Protein AF-A0A9R1D0L8-F1 (afdb_monomer_lite)

Secondary structure (DSSP, 8-state):
----EEEEE-TTS-EEEEEE--SSSPPPPHHHHHHHHHHHHHHHHHHHHHSPPPP-----TTS-S------S--EEEETTEEEE----GGG--------

Radius of gyration: 16.95 Å; chains: 1; bounding box: 47×38×38 Å

Structure (mmCIF, N/CA/C/O backbone):
data_AF-A0A9R1D0L8-F1
#
_entry.id   AF-A0A9R1D0L8-F1
#
loop_
_atom_site.group_PDB
_atom_site.id
_atom_site.type_symbol
_atom_site.label_atom_id
_atom_site.label_alt_id
_atom_site.label_comp_id
_atom_site.label_asym_id
_atom_site.label_entity_id
_atom_site.label_seq_id
_atom_site.pdbx_PDB_ins_code
_atom_site.Cartn_x
_atom_site.Cartn_y
_atom_site.Cartn_z
_atom_site.occupancy
_atom_site.B_iso_or_equiv
_atom_site.auth_seq_id
_atom_site.auth_comp_id
_atom_site.auth_asym_id
_atom_site.auth_atom_id
_atom_site.pdbx_PDB_model_num
ATOM 1 N N . MET A 1 1 ? -6.915 12.859 -13.896 1.00 62.53 1 MET A N 1
ATOM 2 C CA . MET A 1 1 ? -6.148 12.176 -12.832 1.00 62.53 1 MET A CA 1
ATOM 3 C C . MET A 1 1 ? -5.469 10.991 -13.485 1.00 62.53 1 MET A C 1
ATOM 5 O O . MET A 1 1 ? -6.174 10.190 -14.087 1.00 62.53 1 MET A O 1
ATOM 9 N N . THR A 1 2 ? -4.143 10.923 -13.458 1.00 84.19 2 THR A N 1
ATOM 10 C CA . THR A 1 2 ? -3.386 9.847 -14.115 1.00 84.19 2 THR A CA 1
ATOM 11 C C . THR A 1 2 ? -3.003 8.809 -13.069 1.00 84.19 2 THR A C 1
ATOM 13 O O . THR A 1 2 ? -2.537 9.168 -11.992 1.00 84.19 2 THR A O 1
ATOM 16 N N . ILE A 1 3 ? -3.230 7.526 -13.354 1.00 88.44 3 ILE A N 1
ATOM 17 C CA . ILE A 1 3 ? -2.793 6.437 -12.474 1.00 88.44 3 ILE A CA 1
ATOM 18 C C . ILE A 1 3 ? -1.372 6.058 -12.883 1.00 88.44 3 ILE A C 1
ATOM 20 O O . ILE A 1 3 ? -1.154 5.652 -14.020 1.00 88.44 3 ILE A O 1
ATOM 24 N N . HIS A 1 4 ? -0.417 6.181 -11.961 1.00 89.94 4 HIS A N 1
ATOM 25 C CA . HIS A 1 4 ? 0.983 5.832 -12.222 1.00 89.94 4 HIS A CA 1
ATOM 26 C C . HIS A 1 4 ? 1.309 4.382 -11.849 1.00 89.94 4 HIS A C 1
ATOM 28 O O . HIS A 1 4 ? 2.121 3.753 -12.521 1.00 89.94 4 HIS A O 1
ATOM 34 N N . ALA A 1 5 ? 0.653 3.826 -10.825 1.00 91.75 5 ALA A N 1
ATOM 35 C CA . ALA A 1 5 ? 0.844 2.446 -10.390 1.00 91.75 5 ALA A CA 1
ATOM 36 C C . ALA A 1 5 ? -0.420 1.865 -9.731 1.00 91.75 5 ALA A C 1
ATOM 38 O O . ALA A 1 5 ? -1.261 2.606 -9.223 1.00 91.75 5 ALA A O 1
ATOM 39 N N . LEU A 1 6 ? -0.536 0.533 -9.729 1.00 92.94 6 LEU A N 1
ATOM 40 C CA . LEU A 1 6 ? -1.527 -0.234 -8.971 1.00 92.94 6 LEU A CA 1
ATOM 41 C C . LEU A 1 6 ? -0.819 -1.291 -8.129 1.00 92.94 6 LEU A C 1
ATOM 43 O O . LEU A 1 6 ? -0.050 -2.098 -8.657 1.00 92.94 6 LEU A O 1
ATOM 47 N N . TRP A 1 7 ? -1.155 -1.326 -6.843 1.00 94.88 7 TRP A N 1
ATOM 48 C CA . TRP A 1 7 ? -0.690 -2.339 -5.904 1.00 94.88 7 TRP A CA 1
ATOM 49 C C . TRP A 1 7 ? -1.880 -3.060 -5.280 1.00 94.88 7 TRP A C 1
ATOM 51 O O . TRP A 1 7 ? -2.841 -2.421 -4.856 1.00 94.88 7 TRP A O 1
ATOM 61 N N . ILE A 1 8 ? -1.807 -4.388 -5.207 1.00 95.06 8 ILE A N 1
ATOM 62 C CA . ILE A 1 8 ? -2.751 -5.204 -4.438 1.00 95.06 8 ILE A CA 1
ATOM 63 C C . ILE A 1 8 ? -2.001 -5.731 -3.226 1.00 95.06 8 ILE A C 1
ATOM 65 O O . ILE A 1 8 ? -0.994 -6.427 -3.367 1.00 95.06 8 ILE A O 1
ATOM 69 N N . ILE A 1 9 ? -2.501 -5.390 -2.044 1.00 94.31 9 ILE A N 1
ATOM 70 C CA . ILE A 1 9 ? -1.924 -5.772 -0.758 1.00 94.31 9 ILE A CA 1
ATOM 71 C C . ILE A 1 9 ? -2.861 -6.795 -0.113 1.00 94.31 9 ILE A C 1
ATOM 73 O O . ILE A 1 9 ? -4.076 -6.607 -0.062 1.00 94.31 9 ILE A O 1
ATOM 77 N N . SER A 1 10 ? -2.296 -7.906 0.347 1.00 92.31 10 SER A N 1
ATOM 78 C CA . SER A 1 10 ? -3.013 -8.956 1.072 1.00 92.31 10 SER A CA 1
ATOM 79 C C . SER A 1 10 ? -3.492 -8.478 2.448 1.00 92.31 10 SER A C 1
ATOM 81 O O . SER A 1 10 ? -3.003 -7.490 2.997 1.00 92.31 10 SER A O 1
ATOM 83 N N . LYS A 1 11 ? -4.388 -9.252 3.074 1.00 87.06 11 LYS A N 1
ATOM 84 C CA . LYS A 1 11 ? -4.849 -9.008 4.453 1.00 87.06 11 LYS A CA 1
ATOM 85 C C . LYS A 1 11 ? -3.710 -8.965 5.485 1.00 87.06 11 LYS A C 1
ATOM 87 O O . LYS A 1 11 ? -3.844 -8.282 6.497 1.00 87.06 11 LYS A O 1
ATOM 92 N N . ALA A 1 12 ? -2.610 -9.677 5.236 1.00 89.69 12 ALA A N 1
ATOM 93 C CA . ALA A 1 12 ? -1.432 -9.701 6.104 1.00 89.69 12 ALA A CA 1
ATOM 94 C C . ALA A 1 12 ? -0.460 -8.527 5.860 1.00 89.69 12 ALA A C 1
ATOM 96 O O . ALA A 1 12 ? 0.604 -8.486 6.467 1.00 89.69 12 ALA A O 1
ATOM 97 N N . GLY A 1 13 ? -0.781 -7.601 4.947 1.00 89.69 13 GLY A N 1
ATOM 98 C CA . GLY A 1 13 ? 0.086 -6.469 4.603 1.00 89.69 13 GLY A CA 1
ATOM 99 C C . GLY A 1 13 ? 1.176 -6.781 3.572 1.00 89.69 13 GLY A C 1
ATOM 100 O O . GLY A 1 13 ? 1.952 -5.899 3.218 1.00 89.69 13 GLY A O 1
ATOM 101 N N . GLY A 1 14 ? 1.234 -8.010 3.050 1.00 93.19 14 GLY A N 1
ATOM 102 C CA . GLY A 1 14 ? 2.167 -8.391 1.984 1.00 93.19 14 GLY A CA 1
ATOM 103 C C . GLY A 1 14 ? 1.675 -7.985 0.593 1.00 93.19 14 GLY A C 1
ATOM 104 O O . GLY A 1 14 ? 0.478 -8.078 0.314 1.00 93.19 14 GLY A O 1
ATOM 105 N N . LEU A 1 15 ? 2.589 -7.581 -0.291 1.00 95.25 15 LEU A N 1
ATOM 106 C CA . LEU A 1 15 ? 2.301 -7.261 -1.693 1.00 95.25 15 LEU A CA 1
ATOM 107 C C . LEU A 1 15 ? 1.968 -8.535 -2.491 1.00 95.25 15 LEU A C 1
ATOM 109 O O . LEU A 1 15 ? 2.764 -9.468 -2.527 1.00 95.25 15 LEU A O 1
ATOM 113 N N . VAL A 1 16 ? 0.812 -8.555 -3.154 1.00 95.25 16 VAL A N 1
ATOM 114 C CA . VAL A 1 16 ? 0.343 -9.664 -4.011 1.00 95.25 16 VAL A CA 1
ATOM 115 C C . VAL A 1 16 ? 0.541 -9.346 -5.488 1.00 95.25 16 VAL A C 1
ATOM 117 O O . VAL A 1 16 ? 0.858 -10.222 -6.285 1.00 95.25 16 VAL A O 1
ATOM 120 N N . PHE A 1 17 ? 0.347 -8.083 -5.863 1.00 95.06 17 PHE A N 1
ATOM 121 C CA . PHE A 1 17 ? 0.458 -7.633 -7.244 1.00 95.06 17 PHE A CA 1
ATOM 122 C C . PHE A 1 17 ? 0.983 -6.205 -7.291 1.00 95.06 17 PHE A C 1
ATOM 124 O O . PHE A 1 17 ? 0.608 -5.373 -6.464 1.00 95.06 17 PHE A O 1
ATOM 131 N N . SER A 1 18 ? 1.807 -5.917 -8.294 1.00 93.94 18 SER A N 1
ATOM 132 C CA . SER A 1 18 ? 2.283 -4.576 -8.600 1.00 93.94 18 SER A CA 1
ATOM 133 C C . SER A 1 18 ? 2.335 -4.375 -10.105 1.00 93.94 18 SER A C 1
ATOM 135 O O . SER A 1 18 ? 2.805 -5.247 -10.836 1.00 93.94 18 SER A O 1
ATOM 137 N N . ARG A 1 19 ? 1.868 -3.216 -10.564 1.00 91.94 19 ARG A N 1
ATOM 138 C CA . ARG A 1 19 ? 1.979 -2.793 -11.958 1.00 91.94 19 ARG A CA 1
ATOM 139 C C . ARG A 1 19 ? 2.218 -1.295 -12.041 1.00 91.94 19 ARG A C 1
ATOM 141 O O . ARG A 1 19 ? 1.452 -0.529 -11.464 1.00 91.94 19 ARG A O 1
ATOM 148 N N . SER A 1 20 ? 3.243 -0.898 -12.791 1.00 91.12 20 SER A N 1
ATOM 149 C CA . SER A 1 20 ? 3.432 0.490 -13.220 1.00 91.12 20 SER A CA 1
ATOM 150 C C . SER A 1 20 ? 2.691 0.735 -14.537 1.00 91.12 20 SER A C 1
ATOM 152 O O . SER A 1 20 ? 2.625 -0.154 -15.388 1.00 91.12 20 SER A O 1
ATOM 154 N N . TYR A 1 21 ? 2.130 1.930 -14.695 1.00 89.56 21 TYR A N 1
ATOM 155 C CA . TYR A 1 21 ? 1.449 2.400 -15.910 1.00 89.56 21 TYR A CA 1
ATOM 156 C C . TYR A 1 21 ? 2.110 3.641 -16.511 1.00 89.56 21 TYR A C 1
ATOM 158 O O . TYR A 1 21 ? 1.626 4.179 -17.503 1.00 89.56 21 TYR A O 1
ATOM 166 N N . SER A 1 22 ? 3.181 4.130 -15.891 1.00 82.44 22 SER A N 1
ATOM 167 C CA . SER A 1 22 ? 3.838 5.365 -16.281 1.00 82.44 22 SER A CA 1
ATOM 168 C C . SER A 1 22 ? 5.343 5.168 -16.298 1.00 82.44 22 SER A C 1
ATOM 170 O O . SER A 1 22 ? 5.913 4.693 -15.317 1.00 82.44 22 SER A O 1
ATOM 172 N N . ASP A 1 23 ? 5.967 5.603 -17.389 1.00 77.19 23 ASP A N 1
ATOM 173 C CA . ASP A 1 23 ? 7.423 5.740 -17.496 1.00 77.19 23 ASP A CA 1
ATOM 174 C C . 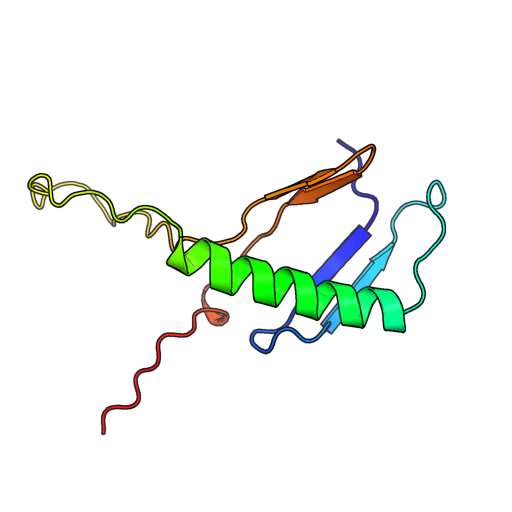ASP A 1 23 ? 7.895 7.136 -17.048 1.00 77.19 23 ASP A C 1
ATOM 176 O O . ASP A 1 23 ? 9.084 7.437 -17.082 1.00 77.19 23 ASP A O 1
ATOM 180 N N . ALA A 1 24 ? 6.966 8.009 -16.627 1.00 78.25 24 ALA A N 1
ATOM 181 C CA . ALA A 1 24 ? 7.288 9.358 -16.162 1.00 78.25 24 ALA A CA 1
ATOM 182 C C . ALA A 1 24 ? 7.977 9.355 -14.790 1.00 78.25 24 ALA A C 1
ATOM 184 O O . ALA A 1 24 ? 8.694 10.298 -14.465 1.00 78.25 24 ALA A O 1
ATOM 185 N N . LEU A 1 25 ? 7.749 8.310 -13.985 1.00 72.38 25 LEU A N 1
ATOM 186 C CA . LEU A 1 25 ? 8.423 8.098 -12.708 1.00 72.38 25 LEU A CA 1
ATOM 187 C C . LEU A 1 25 ? 9.325 6.860 -12.799 1.00 72.38 25 LEU A C 1
ATOM 189 O O . LEU A 1 25 ? 8.916 5.854 -13.385 1.00 72.38 25 LEU A O 1
ATOM 193 N N . PRO A 1 26 ? 10.519 6.888 -12.179 1.00 81.31 26 PRO A N 1
ATOM 194 C CA . PRO A 1 26 ? 11.357 5.704 -12.056 1.00 81.31 26 PRO A CA 1
ATOM 195 C C . PRO A 1 26 ? 10.591 4.555 -11.396 1.00 81.31 26 PRO A C 1
ATOM 197 O O . PRO A 1 26 ? 9.912 4.752 -10.385 1.00 81.31 26 PRO A O 1
ATOM 200 N N . GLN A 1 27 ? 10.725 3.342 -11.934 1.00 83.25 27 GLN A N 1
ATOM 201 C CA . GLN A 1 27 ? 10.150 2.174 -11.276 1.00 83.25 27 GLN A CA 1
ATOM 202 C C . GLN A 1 27 ? 10.860 1.915 -9.948 1.00 83.25 27 GLN A C 1
ATOM 204 O O . GLN A 1 27 ? 12.088 1.850 -9.878 1.00 83.25 27 GLN A O 1
ATOM 209 N N . LEU A 1 28 ? 10.072 1.742 -8.889 1.00 87.88 28 LEU A N 1
ATOM 210 C CA . LEU A 1 28 ? 10.602 1.369 -7.587 1.00 87.88 28 LEU A CA 1
ATOM 211 C C . LEU A 1 28 ? 11.056 -0.100 -7.614 1.00 87.88 28 LEU A C 1
ATOM 213 O O . LEU A 1 28 ? 10.323 -0.952 -8.128 1.00 87.88 28 LEU A O 1
ATOM 217 N N . PRO A 1 29 ? 12.210 -0.434 -7.007 1.00 92.62 29 PRO A N 1
ATOM 218 C CA . PRO A 1 29 ? 12.600 -1.820 -6.790 1.00 92.62 29 PRO A CA 1
ATOM 219 C C . PRO A 1 29 ? 11.518 -2.589 -6.028 1.00 92.62 29 PRO A C 1
ATOM 221 O O . PRO A 1 29 ? 10.883 -2.048 -5.120 1.00 92.62 29 PRO A O 1
ATOM 224 N N . VAL A 1 30 ? 11.349 -3.879 -6.334 1.00 92.69 30 VAL A N 1
ATOM 225 C CA . VAL A 1 30 ? 10.316 -4.720 -5.701 1.00 92.69 30 VAL A CA 1
ATOM 226 C C . VAL A 1 30 ? 10.401 -4.712 -4.170 1.00 92.69 30 VAL A C 1
ATOM 228 O O . VAL A 1 30 ? 9.375 -4.627 -3.502 1.00 92.69 30 VAL A O 1
ATOM 231 N N . ASN A 1 31 ? 11.614 -4.688 -3.610 1.00 95.44 31 ASN A N 1
ATOM 232 C CA . ASN A 1 31 ? 11.837 -4.605 -2.164 1.00 95.44 31 ASN A CA 1
ATOM 233 C C . ASN A 1 31 ? 11.287 -3.305 -1.564 1.00 95.44 31 ASN A C 1
ATOM 235 O O . ASN A 1 31 ? 10.729 -3.317 -0.472 1.00 95.44 31 ASN A O 1
ATOM 239 N N . THR A 1 32 ? 11.385 -2.188 -2.285 1.00 94.75 32 THR A N 1
ATOM 240 C CA . THR A 1 32 ? 10.820 -0.909 -1.848 1.00 94.75 32 THR A CA 1
ATOM 241 C C . THR A 1 32 ? 9.293 -0.957 -1.852 1.00 94.75 32 THR A C 1
ATOM 243 O O . THR A 1 32 ? 8.668 -0.471 -0.913 1.00 94.75 32 THR A O 1
ATOM 246 N N . ILE A 1 33 ? 8.680 -1.592 -2.859 1.00 94.56 33 ILE A N 1
ATOM 247 C CA . ILE A 1 33 ? 7.217 -1.752 -2.929 1.00 94.56 33 ILE A CA 1
ATOM 248 C C . ILE A 1 33 ? 6.720 -2.710 -1.832 1.00 94.56 33 ILE A C 1
ATOM 250 O O . ILE A 1 33 ? 5.679 -2.460 -1.230 1.00 94.56 33 ILE A O 1
ATOM 254 N N . LEU A 1 34 ? 7.476 -3.767 -1.517 1.00 95.31 34 LEU A N 1
ATOM 255 C CA . LEU A 1 34 ? 7.190 -4.666 -0.392 1.00 95.31 34 LEU A CA 1
ATOM 256 C C . LEU A 1 34 ? 7.189 -3.917 0.946 1.00 95.31 34 LEU A C 1
ATOM 258 O O . LEU A 1 34 ? 6.242 -4.044 1.721 1.00 95.31 34 LEU A O 1
ATOM 262 N N . THR A 1 35 ? 8.205 -3.088 1.191 1.00 96.50 35 THR A N 1
ATOM 263 C CA . THR A 1 35 ? 8.262 -2.231 2.384 1.00 96.50 35 THR A CA 1
ATOM 264 C C . THR A 1 35 ? 7.088 -1.253 2.419 1.00 96.50 35 THR A C 1
ATOM 266 O O . THR A 1 35 ? 6.438 -1.106 3.454 1.00 96.50 35 THR A O 1
ATOM 269 N N . LEU A 1 36 ? 6.763 -0.624 1.285 1.00 93.44 36 LEU A N 1
ATOM 270 C CA . LEU A 1 36 ? 5.637 0.303 1.186 1.00 93.44 36 LEU A CA 1
ATOM 271 C C . LEU A 1 36 ? 4.295 -0.378 1.488 1.00 93.44 36 LEU A C 1
ATOM 273 O O . LEU A 1 36 ? 3.464 0.208 2.176 1.00 93.44 36 LEU A O 1
ATOM 277 N N . ALA A 1 37 ? 4.093 -1.619 1.035 1.00 95.12 37 ALA A N 1
ATOM 278 C CA . ALA A 1 37 ? 2.890 -2.389 1.341 1.00 95.12 37 ALA A CA 1
ATOM 279 C C . ALA A 1 37 ? 2.708 -2.587 2.857 1.00 95.12 37 ALA A C 1
ATOM 281 O O . ALA A 1 37 ? 1.617 -2.350 3.382 1.00 95.12 37 ALA A O 1
ATOM 282 N N . GLY A 1 38 ? 3.790 -2.921 3.569 1.00 95.31 38 GLY A N 1
ATOM 283 C CA . GLY A 1 38 ? 3.786 -3.027 5.029 1.00 95.31 38 GLY A CA 1
ATOM 284 C C . GLY A 1 38 ? 3.506 -1.691 5.726 1.00 95.31 38 GLY A C 1
ATOM 285 O O . GLY A 1 38 ? 2.723 -1.641 6.674 1.00 95.31 38 GLY A O 1
ATOM 286 N N . ILE A 1 39 ? 4.079 -0.593 5.223 1.00 96.12 39 ILE A N 1
ATOM 287 C CA . ILE A 1 39 ? 3.830 0.759 5.747 1.00 96.12 39 ILE A CA 1
ATOM 288 C C . ILE A 1 39 ? 2.356 1.143 5.583 1.00 96.12 39 ILE A C 1
ATOM 290 O O . ILE A 1 39 ? 1.717 1.535 6.557 1.00 96.12 39 ILE A O 1
ATOM 294 N N . LEU A 1 40 ? 1.792 0.999 4.380 1.00 94.69 40 LEU A N 1
ATOM 295 C CA . LEU A 1 40 ? 0.388 1.325 4.113 1.00 94.69 40 LEU A CA 1
ATOM 296 C C . LEU A 1 40 ? -0.558 0.468 4.961 1.00 94.69 40 LEU A C 1
ATOM 298 O O . LEU A 1 40 ? -1.555 0.976 5.473 1.00 94.69 40 LEU A O 1
ATOM 302 N N . HIS A 1 41 ? -0.221 -0.806 5.173 1.00 93.25 41 HIS A N 1
ATOM 303 C CA . HIS A 1 41 ? -0.958 -1.683 6.077 1.00 93.25 41 HIS A CA 1
ATOM 304 C C . HIS A 1 41 ? -0.910 -1.192 7.534 1.00 93.25 41 HIS A C 1
ATOM 306 O O . HIS A 1 41 ? -1.947 -1.111 8.194 1.00 93.25 41 HIS A O 1
ATOM 312 N N . GLY A 1 42 ? 0.270 -0.801 8.026 1.00 94.12 42 GLY A N 1
ATOM 313 C CA . GLY A 1 42 ? 0.434 -0.231 9.365 1.00 94.12 42 GLY A CA 1
ATOM 314 C C . GLY A 1 42 ? -0.345 1.074 9.548 1.00 94.12 42 GLY A C 1
ATOM 315 O O . GLY A 1 42 ? -1.076 1.226 10.526 1.00 94.12 42 GLY A O 1
ATOM 316 N N . ILE A 1 43 ? -0.266 1.988 8.576 1.00 94.81 43 ILE A N 1
ATOM 317 C CA . ILE A 1 43 ? -1.032 3.244 8.581 1.00 94.81 43 ILE A CA 1
ATOM 318 C C . ILE A 1 43 ? -2.532 2.952 8.583 1.00 94.81 43 ILE A C 1
ATOM 320 O O . ILE A 1 43 ? -3.267 3.574 9.351 1.00 94.81 43 ILE A O 1
ATOM 324 N N . HIS A 1 44 ? -3.002 1.992 7.783 1.00 90.75 44 HIS A N 1
ATOM 325 C CA . HIS A 1 44 ? -4.403 1.579 7.791 1.00 90.75 44 HIS A CA 1
ATOM 326 C C . HIS A 1 44 ? -4.846 1.100 9.185 1.00 90.75 44 HIS A C 1
ATOM 328 O O . HIS A 1 44 ? -5.864 1.563 9.693 1.00 90.75 44 HIS A O 1
ATOM 334 N N . ALA A 1 45 ? -4.055 0.254 9.853 1.00 90.44 45 ALA A N 1
ATOM 335 C CA . ALA A 1 45 ? -4.366 -0.222 11.203 1.00 90.44 45 ALA A CA 1
ATOM 336 C C . ALA A 1 45 ? -4.389 0.907 12.254 1.00 90.44 45 ALA A C 1
ATOM 338 O O . ALA A 1 45 ? -5.237 0.907 13.148 1.00 90.44 45 ALA A O 1
ATOM 339 N N . ILE A 1 46 ? -3.477 1.879 12.151 1.00 92.75 46 ILE A N 1
ATOM 340 C CA . ILE A 1 46 ? -3.416 3.037 13.055 1.00 92.75 46 ILE A CA 1
ATOM 341 C C . ILE A 1 46 ? -4.620 3.957 12.829 1.00 92.75 46 ILE A C 1
ATOM 343 O O . ILE A 1 46 ? -5.343 4.281 13.768 1.00 92.75 46 ILE A O 1
ATOM 347 N N . THR A 1 47 ? -4.869 4.351 11.582 1.00 90.50 47 THR A N 1
ATOM 348 C CA . THR A 1 47 ? -5.974 5.253 11.216 1.00 90.50 47 THR A CA 1
ATOM 349 C C . THR A 1 47 ? -7.341 4.645 11.522 1.00 90.50 47 THR A C 1
ATOM 351 O O . THR A 1 47 ? -8.233 5.364 11.966 1.00 90.50 47 THR A O 1
ATOM 354 N N . ALA A 1 48 ? -7.493 3.321 11.418 1.00 86.19 48 ALA A N 1
ATOM 355 C CA . ALA A 1 48 ? -8.706 2.622 11.839 1.00 86.19 48 ALA A CA 1
ATOM 356 C C . ALA A 1 48 ? -8.993 2.779 13.341 1.00 86.19 48 ALA A C 1
ATOM 358 O O . ALA A 1 48 ? -10.153 2.860 13.736 1.00 86.19 48 ALA A O 1
ATOM 359 N N . ARG A 1 49 ? -7.948 2.867 14.177 1.00 86.38 49 ARG A N 1
ATOM 360 C CA . ARG A 1 49 ? -8.066 3.102 15.628 1.00 86.38 49 ARG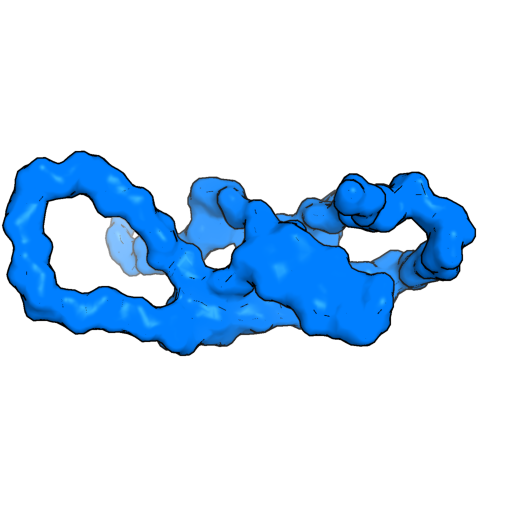 A CA 1
ATOM 361 C C . ARG A 1 49 ? -8.232 4.576 15.991 1.00 86.38 49 ARG A C 1
ATOM 363 O O . ARG A 1 49 ? -8.861 4.876 16.996 1.00 86.38 49 ARG A O 1
ATOM 370 N N . LEU A 1 50 ? -7.648 5.477 15.202 1.00 85.81 50 LEU A N 1
ATOM 371 C CA . LEU A 1 50 ? -7.751 6.927 15.402 1.00 85.81 50 LEU A CA 1
ATOM 372 C C . LEU A 1 50 ? -9.043 7.525 14.841 1.00 85.81 50 LEU A C 1
ATOM 374 O O . LEU A 1 50 ? -9.354 8.674 15.146 1.00 85.81 50 LEU A O 1
ATOM 378 N N . THR A 1 51 ? -9.776 6.778 14.011 1.00 81.50 51 THR A N 1
ATOM 379 C CA . THR A 1 51 ? -11.046 7.240 13.452 1.00 81.50 51 THR A CA 1
ATOM 380 C C . THR A 1 51 ? -11.991 7.579 14.607 1.00 81.50 51 THR A C 1
ATOM 382 O O . THR A 1 51 ? -12.278 6.692 15.418 1.00 81.50 51 THR A O 1
ATOM 385 N N . PRO A 1 52 ? -12.468 8.834 14.718 1.00 78.19 52 PRO A N 1
ATOM 386 C CA . PRO A 1 52 ? -13.378 9.215 15.785 1.00 78.19 52 PRO A CA 1
ATOM 387 C C . PRO A 1 52 ? -14.599 8.299 15.752 1.00 78.19 52 PRO A C 1
ATOM 389 O O . PRO A 1 52 ? -15.280 8.210 14.729 1.00 78.19 52 PRO A O 1
ATOM 392 N N . SER A 1 53 ? -14.880 7.610 16.860 1.00 67.94 53 SER A N 1
ATOM 393 C CA . SER A 1 53 ? -16.168 6.936 16.998 1.00 67.94 53 SER A CA 1
ATOM 394 C C . SER A 1 53 ? -17.244 8.007 16.847 1.00 67.94 53 SER A C 1
ATOM 396 O O . SER A 1 53 ? -17.119 9.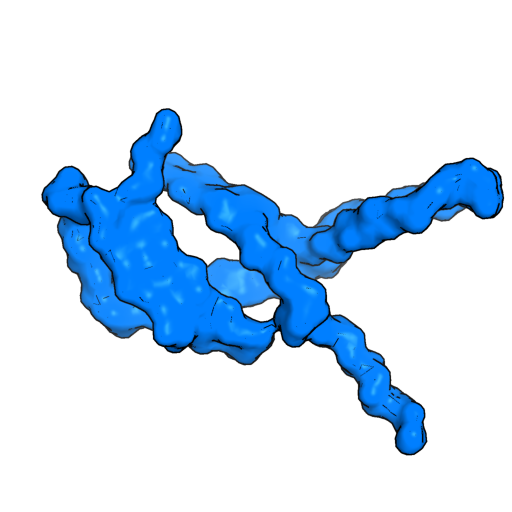048 17.505 1.00 67.94 53 SER A O 1
ATOM 398 N N . PRO A 1 54 ? -18.299 7.798 16.037 1.00 58.88 54 PRO A N 1
ATOM 399 C CA . PRO A 1 54 ? -19.459 8.661 16.140 1.00 58.88 54 PRO A CA 1
ATOM 400 C C . PRO A 1 54 ? -19.858 8.650 17.615 1.00 58.88 54 PRO A C 1
ATOM 402 O O . PRO A 1 54 ? -20.033 7.579 18.209 1.00 58.88 54 PRO A O 1
ATOM 405 N N . ALA A 1 55 ? -19.894 9.834 18.234 1.00 47.88 55 ALA A N 1
ATOM 406 C CA . ALA A 1 55 ? -20.500 9.975 19.543 1.00 47.88 55 ALA A CA 1
ATOM 407 C C . ALA A 1 55 ? -21.867 9.300 19.445 1.00 47.88 55 ALA A C 1
ATOM 409 O O . ALA A 1 55 ? -22.561 9.458 18.440 1.00 47.88 55 ALA A O 1
ATOM 410 N N . THR A 1 56 ? -22.225 8.501 20.439 1.00 47.19 56 THR A N 1
ATOM 411 C CA . THR A 1 56 ? -23.534 7.866 20.551 1.00 47.19 56 THR A CA 1
ATOM 412 C C . THR A 1 56 ? -24.614 8.940 20.724 1.00 47.19 56 THR A C 1
ATOM 414 O O . THR A 1 56 ? -25.195 9.087 21.792 1.00 47.19 56 THR A O 1
ATOM 417 N N . SER A 1 57 ? -24.882 9.740 19.696 1.00 43.00 57 SER A N 1
ATOM 418 C CA . SER A 1 57 ? -26.088 10.536 19.577 1.00 43.00 57 SER A CA 1
ATOM 419 C C . SER A 1 57 ? -27.138 9.622 18.964 1.00 43.00 57 SER A C 1
ATOM 421 O O . SER A 1 57 ? -27.261 9.523 17.751 1.00 43.00 57 SER A O 1
ATOM 423 N N . ASN A 1 58 ? -27.841 8.891 19.834 1.00 43.41 58 ASN A N 1
ATOM 424 C CA . ASN A 1 58 ? -29.177 8.339 19.600 1.00 43.41 58 ASN A CA 1
ATOM 425 C C . ASN A 1 58 ? -29.457 7.963 18.133 1.00 43.41 58 ASN A C 1
ATOM 427 O O . ASN A 1 58 ? -30.203 8.661 17.443 1.00 43.41 58 ASN A O 1
ATOM 431 N N . GLN A 1 59 ? -28.845 6.880 17.640 1.00 48.44 59 GLN A N 1
ATOM 432 C CA . GLN A 1 59 ? -29.209 6.348 16.330 1.00 48.44 59 GLN A CA 1
ATOM 433 C C . GLN A 1 59 ? -30.638 5.815 16.407 1.00 48.44 59 GLN A C 1
ATOM 435 O O . GLN A 1 59 ? -30.906 4.720 16.895 1.00 48.44 59 GLN A O 1
ATOM 440 N N . ASN A 1 60 ? -31.562 6.650 15.945 1.00 44.62 60 ASN A N 1
ATOM 441 C CA . ASN A 1 60 ? -32.917 6.279 15.600 1.00 44.62 60 ASN A CA 1
ATOM 442 C C . ASN A 1 60 ? -32.829 5.097 14.616 1.00 44.62 60 ASN A C 1
ATOM 444 O O . ASN A 1 60 ? -32.220 5.226 13.554 1.00 44.62 60 ASN A O 1
ATOM 448 N N . GLN A 1 61 ? -33.391 3.948 14.998 1.00 53.84 61 GLN A N 1
ATOM 449 C CA . GLN A 1 61 ? -33.275 2.618 14.370 1.00 53.84 61 GLN A CA 1
ATOM 450 C C . GLN A 1 61 ? -33.765 2.516 12.906 1.00 53.84 61 GLN A C 1
ATOM 452 O O . GLN A 1 61 ? -33.872 1.418 12.371 1.00 53.84 61 GLN A O 1
ATOM 457 N N . ASN A 1 62 ? -34.055 3.639 12.246 1.00 50.59 62 ASN A N 1
ATOM 458 C CA . ASN A 1 62 ? -34.751 3.701 10.963 1.00 50.59 62 ASN A CA 1
ATOM 459 C C . ASN A 1 62 ? -33.924 4.257 9.793 1.00 50.59 62 ASN A C 1
ATOM 461 O O . ASN A 1 62 ? -34.484 4.540 8.735 1.00 50.59 62 ASN A O 1
ATOM 465 N N . GLN A 1 63 ? -32.609 4.421 9.940 1.00 47.47 63 GLN A N 1
ATOM 466 C CA . GLN A 1 63 ? -31.743 4.697 8.792 1.00 47.47 63 GLN A CA 1
ATOM 467 C C . GLN A 1 63 ? -31.104 3.394 8.324 1.00 47.47 63 GLN A C 1
ATOM 469 O O . GLN A 1 63 ? -30.563 2.642 9.132 1.00 47.47 63 GLN A O 1
ATOM 474 N N . GLY A 1 64 ? -31.264 3.123 7.021 1.00 44.12 64 GLY A N 1
ATOM 475 C CA . GLY A 1 64 ? -30.830 1.914 6.318 1.00 44.12 64 GLY A CA 1
ATOM 476 C C . GLY A 1 64 ? -29.363 1.553 6.563 1.00 44.12 64 GLY A C 1
ATOM 477 O O . GLY A 1 64 ? -28.655 2.318 7.215 1.00 44.12 64 GLY A O 1
ATOM 478 N N . PRO A 1 65 ? -28.914 0.383 6.066 1.00 40.44 65 PRO A N 1
ATOM 479 C CA . PRO A 1 65 ? -27.717 -0.298 6.550 1.00 40.44 65 PRO A CA 1
ATOM 480 C C . PRO A 1 65 ? -26.599 0.717 6.693 1.00 40.44 65 PRO A C 1
ATOM 482 O O . PRO A 1 65 ? -26.185 1.299 5.689 1.00 40.44 65 PRO A O 1
ATOM 485 N N . ALA A 1 66 ? -26.203 0.980 7.945 1.00 49.78 66 ALA A N 1
ATOM 486 C CA . ALA A 1 66 ? -25.126 1.897 8.253 1.00 49.78 66 ALA A CA 1
ATOM 487 C C . ALA A 1 66 ? -24.004 1.546 7.287 1.00 49.78 66 ALA A C 1
ATOM 489 O O . ALA A 1 66 ? -23.501 0.419 7.323 1.00 49.78 66 ALA A O 1
ATOM 490 N N . SER A 1 67 ? -23.703 2.453 6.353 1.00 45.03 67 SER A N 1
ATOM 491 C CA . SER A 1 67 ? -22.533 2.314 5.505 1.00 45.03 67 SER A CA 1
ATOM 492 C C . SER A 1 67 ? -21.396 2.249 6.497 1.00 45.03 67 SER A C 1
ATOM 494 O O . SER A 1 67 ? -21.061 3.258 7.114 1.00 45.03 67 SER A O 1
ATOM 496 N N . GLY A 1 68 ? -20.957 1.026 6.786 1.00 46.50 68 GLY A N 1
ATOM 497 C CA . GLY A 1 68 ? -20.049 0.719 7.863 1.00 46.50 68 GLY A CA 1
ATOM 498 C C . GLY A 1 68 ? -18.715 1.303 7.478 1.00 46.50 68 GLY A C 1
ATOM 499 O O . GLY A 1 68 ? -17.886 0.569 6.936 1.00 46.50 68 GLY A O 1
ATOM 500 N N . SER A 1 69 ? -18.547 2.607 7.726 1.00 49.75 69 SER A N 1
ATOM 501 C CA . SER A 1 69 ? -17.301 3.349 7.633 1.00 49.75 69 SER A CA 1
ATOM 502 C C . SER A 1 69 ? -16.368 2.695 8.634 1.00 49.75 69 SER A C 1
ATOM 504 O O . SER A 1 69 ? -16.252 3.067 9.800 1.00 49.75 69 SER A O 1
ATOM 506 N N . THR A 1 70 ? -15.811 1.582 8.190 1.00 59.22 70 THR A N 1
ATOM 507 C CA . THR A 1 70 ? -14.784 0.842 8.880 1.00 59.22 70 THR A CA 1
ATOM 508 C C . THR A 1 70 ? -13.607 1.765 8.711 1.00 59.22 70 THR A C 1
ATOM 510 O O . THR A 1 70 ? -13.081 1.848 7.606 1.00 59.22 70 THR A O 1
ATOM 513 N N . GLY A 1 71 ? -13.323 2.566 9.735 1.00 73.38 71 GLY A N 1
ATOM 514 C CA . GLY A 1 71 ? -12.259 3.557 9.679 1.00 73.38 71 GLY A CA 1
ATOM 515 C C . GLY A 1 71 ? -10.957 2.964 9.143 1.00 73.38 71 GLY A C 1
ATOM 516 O O . GLY A 1 71 ? -10.751 1.748 9.150 1.00 73.38 71 GLY A O 1
ATOM 517 N N . GLY A 1 72 ? -10.058 3.822 8.687 1.00 86.12 72 GLY A N 1
ATOM 518 C CA . GLY A 1 72 ? -8.797 3.389 8.106 1.00 86.12 72 GLY A CA 1
ATOM 519 C C . GLY A 1 72 ? -8.325 4.316 7.002 1.00 86.12 72 GLY A C 1
ATOM 520 O O . GLY A 1 72 ? -8.923 5.351 6.724 1.00 86.12 72 GLY A O 1
ATOM 521 N N . LEU A 1 73 ? -7.223 3.925 6.372 1.00 90.00 73 LEU A N 1
ATOM 522 C CA . LEU A 1 73 ? -6.630 4.677 5.277 1.00 90.00 73 LEU A CA 1
ATOM 523 C C . LEU A 1 73 ? -7.477 4.538 4.003 1.00 90.00 73 LEU A C 1
ATOM 525 O O . LEU A 1 73 ? -7.590 3.435 3.471 1.00 90.00 73 LEU A O 1
ATOM 529 N N . GLU A 1 74 ? -8.012 5.655 3.505 1.00 91.12 74 GLU A N 1
ATOM 530 C CA . GLU A 1 74 ? -8.763 5.742 2.237 1.00 91.12 74 GLU A CA 1
ATOM 531 C C . GLU A 1 74 ? -7.989 6.491 1.143 1.00 91.12 74 GLU A C 1
ATOM 533 O O . GLU A 1 74 ? -8.125 6.210 -0.049 1.00 91.12 74 GLU A O 1
ATOM 538 N N . SER A 1 75 ? -7.140 7.438 1.534 1.00 93.00 75 SER A N 1
ATOM 539 C CA . SER A 1 75 ? -6.254 8.166 0.630 1.00 93.00 75 SER A CA 1
ATOM 540 C C . SER A 1 75 ? -5.069 8.755 1.380 1.00 93.00 75 SER A C 1
ATOM 542 O O . SER A 1 75 ? -5.147 8.997 2.583 1.00 93.00 75 SER A O 1
ATOM 544 N N . PHE A 1 76 ? -3.990 9.024 0.657 1.00 92.12 76 PHE A N 1
ATOM 545 C CA . PHE A 1 76 ? -2.845 9.778 1.154 1.00 92.12 76 PHE A CA 1
ATOM 546 C C . PHE A 1 76 ? -2.294 10.679 0.049 1.00 92.12 76 PHE A C 1
ATOM 548 O O . PHE A 1 76 ? -2.424 10.374 -1.139 1.00 92.12 76 PHE A O 1
ATOM 555 N N . GLU A 1 77 ? -1.665 11.775 0.451 1.00 93.25 77 GLU A N 1
ATOM 556 C CA . GLU A 1 77 ? -1.059 12.758 -0.439 1.00 93.25 77 GLU A CA 1
ATOM 557 C C . GLU A 1 77 ? 0.297 13.184 0.124 1.00 93.25 77 GLU A C 1
ATOM 559 O O . GLU A 1 77 ? 0.500 13.233 1.338 1.00 93.25 77 GLU A O 1
ATOM 564 N N . ALA A 1 78 ? 1.228 13.451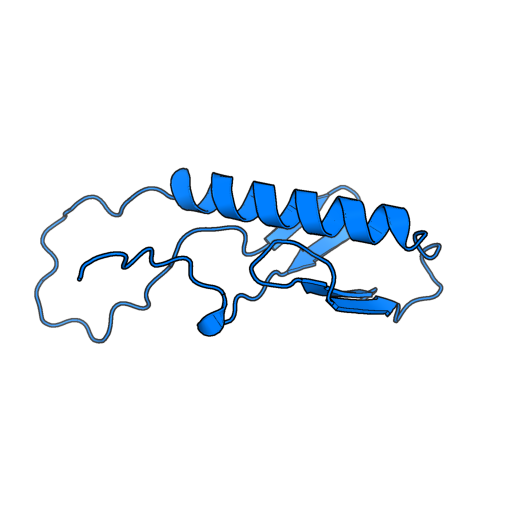 -0.777 1.00 86.88 78 ALA A N 1
ATOM 565 C CA . ALA A 1 78 ? 2.563 13.950 -0.517 1.00 86.88 78 ALA A CA 1
ATOM 566 C C . ALA A 1 78 ? 2.983 14.862 -1.680 1.00 86.88 78 ALA A C 1
ATOM 568 O O . ALA A 1 78 ? 2.263 15.013 -2.669 1.00 86.88 78 ALA A O 1
ATOM 569 N N . GLU A 1 79 ? 4.159 15.480 -1.579 1.00 88.94 79 GLU A N 1
ATOM 570 C CA . GLU A 1 79 ? 4.634 16.398 -2.614 1.00 88.94 79 GLU A CA 1
ATOM 571 C C . GLU A 1 79 ? 4.781 15.684 -3.967 1.00 88.94 79 GLU A C 1
ATOM 573 O O . GLU A 1 79 ? 5.657 14.841 -4.165 1.00 88.94 79 GLU A O 1
ATOM 578 N N . GLY A 1 80 ? 3.882 16.009 -4.899 1.00 82.81 80 GLY A N 1
ATOM 579 C CA . GLY A 1 80 ? 3.901 15.497 -6.269 1.00 82.81 80 GLY A CA 1
ATOM 580 C C . GLY A 1 80 ? 3.376 14.070 -6.453 1.00 82.81 80 GLY A C 1
ATOM 581 O O . GLY A 1 80 ? 3.407 13.572 -7.578 1.00 82.81 80 GLY A O 1
ATOM 582 N N . TRP A 1 81 ? 2.874 13.404 -5.407 1.00 85.06 81 TRP A N 1
ATOM 583 C CA . TRP A 1 81 ? 2.252 12.086 -5.548 1.00 85.06 81 TRP A CA 1
ATOM 584 C C . TRP A 1 81 ? 1.199 11.815 -4.474 1.00 85.06 81 TRP A C 1
ATOM 586 O O . TRP A 1 81 ? 1.243 12.333 -3.364 1.00 85.06 81 TRP A O 1
ATOM 596 N N . GLY A 1 82 ? 0.241 10.960 -4.803 1.00 89.75 82 GLY A N 1
ATOM 597 C CA . GLY A 1 82 ? -0.803 10.549 -3.880 1.00 89.75 82 GLY A CA 1
ATOM 598 C C . GLY A 1 82 ? -1.424 9.238 -4.322 1.00 89.75 82 GLY A C 1
ATOM 599 O O . GLY A 1 82 ? -1.210 8.769 -5.443 1.00 89.75 82 GLY A O 1
ATOM 600 N N . GLY A 1 83 ? -2.189 8.633 -3.426 1.00 91.75 83 GLY A N 1
ATOM 601 C CA . GLY A 1 83 ? -2.818 7.346 -3.656 1.00 91.75 83 GLY A CA 1
ATOM 602 C C . GLY A 1 83 ? -4.225 7.297 -3.093 1.00 91.75 83 GLY A C 1
ATOM 603 O O . GLY A 1 83 ? -4.530 7.905 -2.068 1.00 91.75 83 GLY A O 1
ATOM 604 N N . LYS A 1 84 ? -5.081 6.526 -3.765 1.00 93.81 84 LYS A N 1
ATOM 605 C CA . LYS A 1 84 ? -6.371 6.092 -3.227 1.00 93.81 84 LYS A CA 1
ATOM 606 C C . LYS A 1 84 ? -6.268 4.638 -2.794 1.00 93.81 84 LYS A C 1
ATOM 608 O O . LYS A 1 84 ? -5.659 3.827 -3.489 1.00 93.81 84 LYS A O 1
ATOM 613 N N . VAL A 1 85 ? -6.890 4.321 -1.669 1.00 92.06 85 VAL A N 1
ATOM 614 C CA . VAL A 1 85 ? -6.902 2.996 -1.057 1.00 92.06 85 VAL A CA 1
ATOM 615 C C . VAL A 1 85 ? -8.328 2.466 -1.078 1.00 92.06 85 VAL A C 1
ATOM 617 O O . VAL A 1 85 ? -9.267 3.142 -0.669 1.00 92.06 85 VAL A O 1
ATOM 620 N N . PHE A 1 86 ? -8.486 1.241 -1.572 1.00 90.88 86 PHE A N 1
ATOM 621 C CA . PHE A 1 86 ? -9.767 0.547 -1.620 1.00 90.88 86 PHE A CA 1
ATOM 622 C C . PHE A 1 86 ? -9.650 -0.753 -0.834 1.00 90.88 86 PHE A C 1
ATOM 624 O O . PHE A 1 86 ? -8.764 -1.568 -1.094 1.00 90.88 86 PHE A O 1
ATOM 631 N N . LEU A 1 87 ? -10.546 -0.941 0.131 1.00 85.06 87 LEU A N 1
ATOM 632 C CA . LEU A 1 87 ? -10.582 -2.123 0.986 1.00 85.06 87 LEU A CA 1
ATOM 633 C C . LEU A 1 87 ? -11.643 -3.100 0.492 1.00 85.06 87 LEU A C 1
ATOM 635 O O . LEU A 1 87 ? -12.751 -2.708 0.129 1.00 85.06 87 LEU A O 1
ATOM 639 N N . THR A 1 88 ? -11.312 -4.387 0.507 1.00 83.44 88 THR A N 1
ATOM 640 C CA . THR A 1 88 ? -12.257 -5.459 0.186 1.00 83.44 88 THR A CA 1
ATOM 641 C C . THR A 1 88 ? -12.856 -6.050 1.470 1.00 83.44 88 THR A C 1
ATOM 643 O O . THR A 1 88 ? -12.177 -6.093 2.502 1.00 83.44 88 THR A O 1
ATOM 646 N N . PRO A 1 89 ? -14.106 -6.558 1.445 1.00 67.88 89 PRO A N 1
ATOM 647 C CA . PRO A 1 89 ? -14.753 -7.143 2.627 1.00 67.88 89 PRO A CA 1
ATOM 648 C C . PRO A 1 89 ? -13.987 -8.321 3.247 1.00 67.88 89 PRO A C 1
ATOM 650 O O . PRO A 1 89 ? -13.998 -8.504 4.462 1.00 67.88 89 PRO A O 1
ATOM 653 N N . THR A 1 90 ? -13.272 -9.096 2.429 1.00 67.81 90 THR A N 1
ATOM 654 C CA . THR A 1 90 ? -12.445 -10.230 2.874 1.00 67.81 90 THR A CA 1
ATOM 655 C C . THR A 1 90 ? -11.173 -9.798 3.617 1.00 67.81 90 THR A C 1
ATOM 657 O O . THR A 1 90 ? -10.529 -10.619 4.269 1.00 67.81 90 THR A O 1
ATOM 660 N N . GLY A 1 91 ? -10.824 -8.508 3.581 1.00 56.66 91 GLY A N 1
ATOM 661 C CA . GLY A 1 91 ? -9.689 -7.917 4.289 1.00 56.66 91 GLY A CA 1
ATOM 662 C C . GLY A 1 91 ? -9.965 -7.494 5.738 1.00 56.66 91 GLY A C 1
ATOM 663 O O . GLY A 1 91 ? -9.026 -7.109 6.433 1.00 56.66 91 GLY A O 1
ATOM 664 N N . ARG A 1 92 ? -11.209 -7.576 6.241 1.00 46.97 92 ARG A N 1
ATOM 665 C CA . ARG A 1 92 ? -11.535 -7.192 7.629 1.00 46.97 92 ARG A CA 1
ATOM 666 C C . ARG A 1 92 ? -10.931 -8.183 8.636 1.00 46.97 92 ARG A C 1
ATOM 668 O O . ARG A 1 92 ? -11.164 -9.393 8.569 1.00 46.97 92 ARG A O 1
ATOM 675 N N . TRP A 1 93 ? -10.185 -7.673 9.613 1.00 44.88 93 TRP A N 1
ATOM 676 C CA . TRP A 1 93 ? -9.896 -8.376 10.865 1.00 44.88 93 TRP A CA 1
ATOM 677 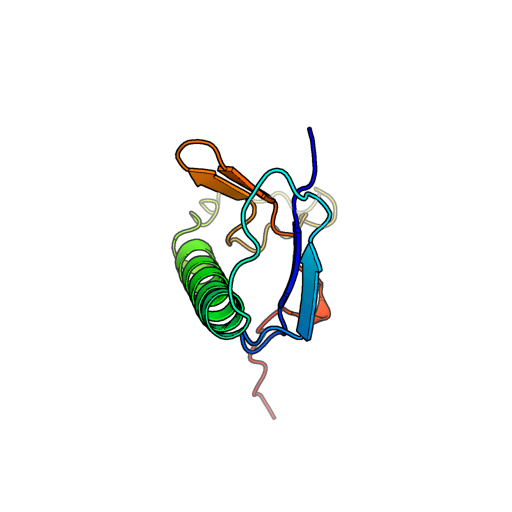C C . TRP A 1 93 ? -11.098 -8.219 11.803 1.00 44.88 93 TRP A C 1
ATOM 679 O O . TRP A 1 93 ? -11.129 -7.328 12.643 1.00 44.88 93 TRP A O 1
ATOM 689 N N . LYS A 1 94 ? -12.106 -9.083 11.652 1.00 33.06 94 LYS A N 1
ATOM 690 C CA . LYS A 1 94 ? -12.965 -9.453 12.779 1.00 33.06 94 LYS A CA 1
ATOM 691 C C . LYS A 1 94 ? -12.296 -10.672 13.406 1.00 33.06 94 LYS A C 1
ATOM 693 O O . LYS A 1 94 ? -12.329 -11.753 12.826 1.00 33.06 94 LYS A O 1
ATOM 698 N N . GLY A 1 95 ? -11.596 -10.472 14.517 1.00 38.31 95 GLY A N 1
ATOM 699 C CA . GLY A 1 95 ? -11.246 -11.579 15.393 1.00 38.31 95 GLY A CA 1
ATOM 700 C C . GLY A 1 95 ? -12.533 -12.081 16.032 1.00 38.31 95 GLY A C 1
ATOM 701 O O . GLY A 1 95 ? -12.913 -11.590 17.084 1.00 38.31 95 GLY A O 1
ATOM 702 N N . GLU A 1 96 ? -13.224 -13.004 15.373 1.00 37.75 96 GLU A N 1
ATOM 703 C CA . GLU A 1 96 ? -14.072 -13.968 16.070 1.00 37.75 96 GLU A CA 1
ATOM 704 C C . GLU A 1 96 ? -13.235 -15.229 16.249 1.00 37.75 96 GLU A C 1
ATOM 706 O O . GLU A 1 96 ? -13.252 -16.146 15.438 1.00 37.75 96 GLU A O 1
ATOM 711 N N . GLY A 1 97 ? -12.404 -15.195 17.290 1.00 43.19 97 GLY A N 1
ATOM 712 C CA . GLY A 1 97 ? -12.141 -16.384 18.080 1.00 43.19 97 GLY A CA 1
ATOM 713 C C . GLY A 1 97 ? -13.214 -16.415 19.160 1.00 43.19 97 GLY A C 1
ATOM 714 O O . GLY A 1 97 ? -13.270 -15.501 19.983 1.00 43.19 97 GLY A O 1
ATOM 715 N N . GLY A 1 98 ? -14.082 -17.415 19.102 1.00 36.66 98 GLY A N 1
ATOM 716 C CA . GLY A 1 98 ? -15.186 -17.616 20.029 1.00 36.66 98 GLY A CA 1
ATOM 717 C C . GLY A 1 98 ? -15.929 -18.891 19.656 1.00 36.66 98 GLY A C 1
ATOM 718 O O . GLY A 1 98 ? -16.914 -18.797 18.936 1.00 36.66 98 GLY A O 1
ATOM 719 N N . GLU A 1 99 ? -15.375 -20.006 20.150 1.00 34.34 99 GLU A N 1
ATOM 720 C CA . GLU A 1 99 ? -15.871 -21.402 20.165 1.00 34.34 99 GLU A CA 1
ATOM 721 C C . GLU A 1 99 ? -16.099 -22.124 18.825 1.00 34.34 99 GLU A C 1
ATOM 723 O O . GLU A 1 99 ? -16.931 -21.701 17.996 1.00 34.34 99 GLU A O 1
#

Foldseek 3Di:
DDDQKDWDAALVLATDDIDGPDPVDDDDDPVVVRVVSNVQNVQFVVQLVVPDDPDPPPPPPPDPDPPPCSTGDQKDDDVPDIDGDDDDPVSDPPPPPDD

Sequence (99 aa):
MTIHALWIISKAGGLVFSRSYSDALPQLPVNTILTLAGILHGIHAITARLTPSPATS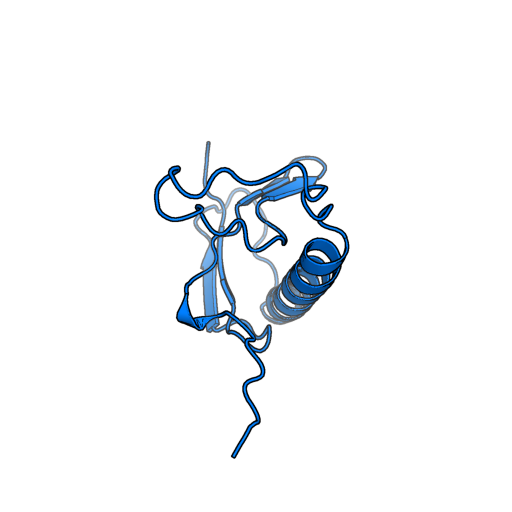NQNQNQGPASGSTGGLESFEAEGWGGKVFLTPTGRWKGEGGE

pLDDT: mean 77.24, std 20.12, range [33.06, 96.5]